Protein AF-A0A7R9SDV3-F1 (afdb_monomer_lite)

Radius of gyration: 21.52 Å; chains: 1; bounding box: 57×20×66 Å

Structure (mmCIF, N/CA/C/O backbone):
data_AF-A0A7R9SDV3-F1
#
_entry.id   AF-A0A7R9SDV3-F1
#
loop_
_atom_site.group_PDB
_atom_site.id
_atom_site.type_symbol
_atom_site.label_atom_id
_atom_site.label_alt_id
_atom_site.label_comp_id
_atom_site.label_asym_id
_atom_site.label_entity_id
_atom_site.label_seq_id
_atom_site.pdbx_PDB_ins_code
_atom_site.Cartn_x
_atom_site.Cartn_y
_atom_site.Cartn_z
_atom_site.occupancy
_atom_site.B_iso_or_equiv
_atom_site.auth_seq_id
_atom_site.auth_comp_id
_atom_site.auth_asym_id
_atom_site.auth_atom_id
_atom_site.pdbx_PDB_model_num
ATOM 1 N N . ASN A 1 1 ? 30.022 -2.820 -34.788 1.00 69.38 1 ASN A N 1
ATOM 2 C CA . ASN A 1 1 ? 29.763 -1.507 -34.168 1.00 69.38 1 ASN A CA 1
ATOM 3 C C . ASN A 1 1 ? 28.832 -0.742 -35.076 1.00 69.38 1 ASN A C 1
ATOM 5 O O . ASN A 1 1 ? 29.296 0.021 -35.910 1.00 69.38 1 ASN A O 1
ATOM 9 N N . ASP A 1 2 ? 27.548 -1.069 -34.976 1.00 92.38 2 ASP A N 1
ATOM 10 C CA . ASP A 1 2 ? 26.453 -0.383 -35.658 1.00 92.38 2 ASP A CA 1
ATOM 11 C C . ASP A 1 2 ? 26.005 0.764 -34.723 1.00 92.38 2 ASP A C 1
ATOM 13 O O . ASP A 1 2 ? 25.609 0.4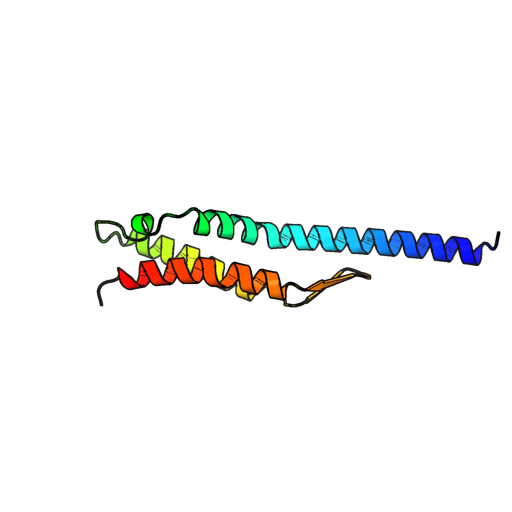77 -33.587 1.00 92.38 2 ASP A O 1
ATOM 17 N N . PRO A 1 3 ? 26.189 2.042 -35.108 1.00 92.50 3 PRO A N 1
ATOM 18 C CA . PRO A 1 3 ? 25.845 3.185 -34.263 1.00 92.50 3 PRO A CA 1
ATOM 19 C C . PRO A 1 3 ? 24.350 3.280 -33.954 1.00 92.50 3 PRO A C 1
ATOM 21 O O . PRO A 1 3 ? 23.989 3.676 -32.845 1.00 92.50 3 PRO A O 1
ATOM 24 N N . GLU A 1 4 ? 23.485 2.897 -34.897 1.00 94.94 4 GLU A N 1
ATOM 25 C CA . GLU A 1 4 ? 22.042 2.854 -34.677 1.00 94.94 4 GLU A CA 1
ATOM 26 C C . GLU A 1 4 ? 21.683 1.817 -33.608 1.00 94.94 4 GLU A C 1
ATOM 28 O O . GLU A 1 4 ? 20.914 2.114 -32.693 1.00 94.94 4 GLU A O 1
ATOM 33 N N . PHE A 1 5 ? 22.291 0.629 -33.660 1.00 95.44 5 PHE A N 1
ATOM 34 C CA . PHE A 1 5 ? 22.093 -0.407 -32.643 1.00 95.44 5 PHE A CA 1
ATOM 35 C C . PHE A 1 5 ? 22.520 0.061 -31.245 1.00 95.44 5 PHE A C 1
ATOM 37 O O . PHE A 1 5 ? 21.786 -0.142 -30.280 1.00 95.44 5 PHE A O 1
ATOM 44 N N . ILE A 1 6 ? 23.680 0.719 -31.133 1.00 96.12 6 ILE A N 1
ATOM 45 C CA . ILE A 1 6 ? 24.175 1.252 -29.852 1.00 96.12 6 ILE A CA 1
ATOM 46 C C . ILE A 1 6 ? 23.206 2.300 -29.296 1.00 96.12 6 ILE A C 1
ATOM 48 O O . ILE A 1 6 ? 22.827 2.215 -28.131 1.00 96.12 6 ILE A O 1
ATOM 52 N N . SER A 1 7 ? 22.744 3.230 -30.136 1.00 97.06 7 SER A N 1
ATOM 53 C CA . SER A 1 7 ? 21.808 4.273 -29.707 1.00 97.06 7 SER A CA 1
ATOM 54 C C . SER A 1 7 ? 20.474 3.700 -29.219 1.00 97.06 7 SER A C 1
ATOM 56 O O . SER A 1 7 ? 19.932 4.168 -28.220 1.00 97.06 7 SER A O 1
ATOM 58 N N . VAL A 1 8 ? 19.953 2.657 -29.874 1.00 96.94 8 VAL A N 1
ATOM 59 C CA . VAL A 1 8 ? 18.732 1.971 -29.419 1.00 96.94 8 VAL A CA 1
ATOM 60 C C . VAL A 1 8 ? 18.951 1.291 -28.066 1.00 96.94 8 VAL A C 1
ATOM 62 O O . VAL A 1 8 ? 18.075 1.359 -27.204 1.00 96.94 8 VAL A O 1
ATOM 65 N N . CYS A 1 9 ? 20.108 0.658 -27.848 1.00 96.75 9 CYS A N 1
ATOM 66 C CA . CYS A 1 9 ? 20.438 0.064 -26.553 1.00 96.75 9 CYS A CA 1
ATOM 67 C C . CYS A 1 9 ? 20.499 1.116 -25.437 1.00 96.75 9 CYS A C 1
ATOM 69 O O . CYS A 1 9 ? 19.936 0.888 -24.369 1.00 96.75 9 CYS A O 1
ATOM 71 N N . GLU A 1 10 ? 21.133 2.261 -25.689 1.00 96.94 10 GLU A N 1
ATOM 72 C CA . GLU A 1 10 ? 21.222 3.366 -24.725 1.00 96.94 10 GLU A CA 1
ATOM 73 C C . GLU A 1 10 ? 19.832 3.917 -24.371 1.00 96.94 10 GLU A C 1
ATOM 75 O O . GLU A 1 10 ? 19.498 4.025 -23.193 1.00 96.94 10 GLU A O 1
ATOM 80 N N . GLN A 1 11 ? 18.978 4.163 -25.370 1.00 96.38 11 GLN A N 1
ATOM 81 C CA . GLN A 1 11 ? 17.607 4.647 -25.154 1.00 96.38 11 GLN A CA 1
ATOM 82 C C . GLN A 1 11 ? 16.739 3.643 -24.388 1.00 96.38 11 GLN A C 1
ATOM 84 O O . GLN A 1 11 ? 15.895 4.029 -23.575 1.00 96.38 11 GLN A O 1
ATOM 89 N N . LEU A 1 12 ? 16.928 2.343 -24.636 1.00 96.44 12 LEU A N 1
ATOM 90 C CA . LEU A 1 12 ? 16.221 1.302 -23.896 1.00 96.44 12 LEU A CA 1
ATOM 91 C C . LEU A 1 12 ? 16.656 1.283 -22.427 1.00 96.44 12 LEU A C 1
ATOM 93 O O . LEU A 1 12 ? 15.802 1.174 -21.551 1.00 96.44 12 LEU A O 1
ATOM 97 N N . MET A 1 13 ? 17.959 1.405 -22.159 1.00 97.19 13 MET A N 1
ATOM 98 C CA . MET A 1 13 ? 18.480 1.481 -20.793 1.00 97.19 13 MET A CA 1
ATOM 99 C C . MET A 1 13 ? 17.928 2.703 -20.056 1.00 97.19 13 MET A C 1
ATOM 101 O O . MET A 1 13 ? 17.397 2.550 -18.959 1.00 97.19 13 MET A O 1
ATOM 105 N N . GLU A 1 14 ? 17.951 3.876 -20.688 1.00 96.81 14 GLU A N 1
ATOM 106 C CA . GLU A 1 14 ? 17.385 5.105 -20.121 1.00 96.81 14 GLU A CA 1
ATOM 107 C C . GLU A 1 14 ? 15.882 4.953 -19.832 1.00 96.81 14 GLU A C 1
ATOM 109 O O . GLU A 1 14 ? 15.406 5.298 -18.753 1.00 96.81 14 GLU A O 1
ATOM 114 N N . SER A 1 15 ? 15.126 4.349 -20.754 1.00 96.94 15 SER A N 1
ATOM 115 C CA . SER A 1 15 ? 13.688 4.112 -20.565 1.00 96.94 15 SER A CA 1
ATOM 116 C C . SER A 1 15 ? 13.395 3.177 -19.386 1.00 96.94 15 SER A C 1
ATOM 118 O O . SER A 1 15 ? 12.394 3.354 -18.690 1.00 96.94 15 SER A O 1
ATOM 120 N N . ILE A 1 16 ? 14.255 2.182 -19.151 1.00 96.94 16 ILE A N 1
ATOM 121 C CA . ILE A 1 16 ? 14.152 1.286 -17.994 1.00 96.94 16 ILE A CA 1
ATOM 122 C C . ILE A 1 16 ? 14.449 2.056 -16.701 1.00 96.94 16 ILE A C 1
ATOM 124 O O . ILE A 1 16 ? 13.694 1.927 -15.739 1.00 96.94 16 ILE A O 1
ATOM 128 N N . GLU A 1 17 ? 15.497 2.881 -16.672 1.00 97.25 17 GLU A N 1
ATOM 129 C CA . GLU A 1 17 ? 15.844 3.702 -15.502 1.00 97.25 17 GLU A CA 1
ATOM 130 C C . GLU A 1 17 ? 14.721 4.680 -15.128 1.00 97.25 17 GLU A C 1
ATOM 132 O O . GLU A 1 17 ? 14.359 4.801 -13.954 1.00 97.25 17 GLU A O 1
ATOM 137 N N . VAL A 1 18 ? 14.105 5.322 -16.124 1.00 96.88 1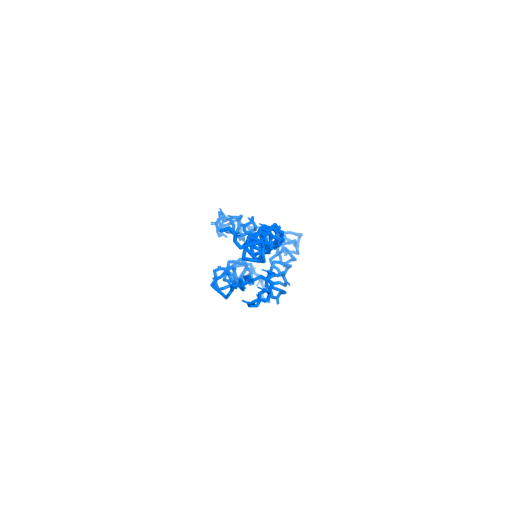8 VAL A N 1
ATOM 138 C CA . VAL A 1 18 ? 12.938 6.191 -15.919 1.00 96.88 18 VAL A CA 1
ATOM 139 C C . VAL A 1 18 ? 11.759 5.398 -15.357 1.00 96.88 18 VAL A C 1
ATOM 141 O O . VAL A 1 18 ? 11.146 5.829 -14.383 1.00 96.88 18 VAL A O 1
ATOM 144 N N . ALA A 1 19 ? 11.473 4.214 -15.905 1.00 97.62 19 ALA A N 1
ATOM 145 C CA . ALA A 1 19 ? 10.383 3.369 -15.426 1.00 97.62 19 ALA A CA 1
ATOM 146 C C . ALA A 1 19 ? 10.556 2.964 -13.948 1.00 97.62 19 ALA A C 1
ATOM 148 O O . ALA A 1 19 ? 9.595 3.013 -13.180 1.00 97.62 19 ALA A O 1
ATOM 149 N N . PHE A 1 20 ? 11.778 2.618 -13.525 1.00 97.44 20 PHE A N 1
ATOM 150 C CA . PHE A 1 20 ? 12.076 2.337 -12.115 1.00 97.44 20 PHE A CA 1
ATOM 151 C C . PHE A 1 20 ? 11.994 3.588 -11.233 1.00 97.44 20 PHE A C 1
ATOM 153 O O . PHE A 1 20 ? 11.481 3.514 -10.122 1.00 97.44 20 PHE A O 1
ATOM 160 N N . THR A 1 21 ? 12.416 4.747 -11.738 1.00 97.56 21 THR A N 1
ATOM 161 C CA . THR A 1 21 ? 12.284 6.018 -11.010 1.00 97.56 21 THR A CA 1
ATOM 162 C C . THR A 1 21 ? 10.814 6.370 -10.752 1.00 97.56 21 THR A C 1
ATOM 164 O O . THR A 1 21 ? 10.450 6.789 -9.653 1.00 97.56 21 THR A O 1
ATOM 167 N N . GLU A 1 22 ? 9.945 6.171 -11.747 1.00 97.19 22 GLU A N 1
ATOM 168 C CA . GLU A 1 22 ? 8.497 6.359 -11.597 1.00 97.19 22 GLU A CA 1
ATOM 169 C C . GLU A 1 22 ? 7.882 5.343 -10.625 1.00 97.19 22 GLU A C 1
ATOM 171 O O . GLU A 1 22 ? 7.032 5.707 -9.809 1.00 97.19 22 GLU A O 1
ATOM 176 N N . ALA A 1 23 ? 8.335 4.086 -10.674 1.00 96.75 23 ALA A N 1
ATOM 177 C CA . ALA A 1 23 ? 7.919 3.045 -9.740 1.00 96.75 23 ALA A CA 1
ATOM 178 C C . ALA A 1 23 ? 8.279 3.401 -8.290 1.00 96.75 23 ALA A C 1
ATOM 180 O O . ALA A 1 23 ? 7.431 3.305 -7.403 1.00 96.75 23 ALA A O 1
ATOM 181 N N . ASP A 1 24 ? 9.504 3.870 -8.046 1.00 96.62 24 ASP A N 1
ATOM 182 C CA . ASP A 1 24 ? 9.943 4.304 -6.719 1.00 96.62 24 ASP A CA 1
ATOM 183 C C . ASP A 1 24 ? 9.112 5.486 -6.217 1.00 96.62 24 ASP A C 1
ATOM 185 O O . ASP A 1 24 ? 8.681 5.497 -5.061 1.00 96.62 24 ASP A O 1
ATOM 189 N N . ALA A 1 25 ? 8.819 6.457 -7.086 1.00 96.56 25 ALA A N 1
ATOM 190 C CA . ALA A 1 25 ? 7.950 7.576 -6.741 1.00 96.56 25 ALA A CA 1
ATOM 191 C C . ALA A 1 25 ? 6.543 7.102 -6.341 1.00 96.56 25 ALA A C 1
ATOM 193 O O . ALA A 1 25 ? 6.008 7.574 -5.336 1.00 96.56 25 ALA A O 1
ATOM 194 N N . LEU A 1 26 ? 5.965 6.136 -7.067 1.00 95.38 26 LEU A N 1
ATOM 195 C CA . LEU A 1 26 ? 4.693 5.514 -6.696 1.00 95.38 26 LEU A CA 1
ATOM 196 C C . LEU A 1 26 ? 4.783 4.834 -5.325 1.00 95.38 26 LEU A C 1
ATOM 198 O O . LEU A 1 26 ? 3.914 5.069 -4.484 1.00 95.38 26 LEU A O 1
ATOM 202 N N . LEU A 1 27 ? 5.828 4.043 -5.066 1.00 93.31 27 LEU A N 1
ATOM 203 C CA . LEU A 1 27 ? 6.018 3.367 -3.777 1.00 93.31 27 LEU A CA 1
ATOM 204 C C . LEU A 1 27 ? 6.049 4.364 -2.611 1.00 93.31 27 LEU A C 1
ATOM 206 O O . LEU A 1 27 ? 5.398 4.128 -1.594 1.00 93.31 27 LEU A O 1
ATOM 210 N N . GLN A 1 28 ? 6.700 5.520 -2.778 1.00 95.94 28 GLN A N 1
ATOM 211 C CA . GLN A 1 28 ? 6.686 6.578 -1.759 1.00 95.94 28 GLN A CA 1
ATOM 212 C C . GLN A 1 28 ? 5.273 7.109 -1.471 1.00 95.94 28 GLN A C 1
ATOM 214 O O . GLN A 1 28 ? 4.974 7.480 -0.336 1.00 95.94 28 GLN A O 1
ATOM 219 N N . THR A 1 29 ? 4.377 7.130 -2.464 1.00 94.81 29 THR A N 1
ATOM 220 C CA . THR A 1 29 ? 2.975 7.524 -2.230 1.00 94.81 29 THR A CA 1
ATOM 221 C C . THR A 1 29 ? 2.178 6.475 -1.459 1.00 94.81 29 THR A C 1
ATOM 223 O O . THR A 1 29 ? 1.221 6.841 -0.779 1.00 94.81 29 THR A O 1
ATOM 226 N N . LEU A 1 30 ? 2.576 5.201 -1.537 1.00 94.75 30 LEU A N 1
ATOM 227 C CA . LEU A 1 30 ? 1.936 4.073 -0.854 1.00 94.75 30 LEU A CA 1
ATOM 228 C C . LEU A 1 30 ? 2.464 3.869 0.575 1.00 94.75 30 LEU A C 1
ATOM 230 O O . LEU A 1 30 ? 1.792 3.258 1.404 1.00 94.75 30 LEU A O 1
ATOM 234 N N . GLU A 1 31 ? 3.628 4.431 0.896 1.00 94.38 31 GLU A N 1
ATOM 235 C CA . GLU A 1 31 ? 4.296 4.285 2.191 1.00 94.38 31 GLU A CA 1
ATOM 236 C C . GLU A 1 31 ? 3.427 4.637 3.417 1.00 94.38 31 GLU A C 1
ATOM 238 O O . GLU A 1 31 ? 3.431 3.872 4.386 1.00 94.38 31 GLU A O 1
ATOM 243 N N . PRO A 1 32 ? 2.598 5.704 3.409 1.00 94.31 32 PRO A N 1
ATOM 244 C CA . PRO A 1 32 ? 1.696 5.981 4.528 1.00 94.31 32 PRO A CA 1
ATOM 245 C C . PRO A 1 32 ? 0.726 4.833 4.835 1.00 94.31 32 PRO A C 1
ATOM 247 O O . PRO A 1 32 ? 0.272 4.710 5.972 1.00 94.31 32 PRO A O 1
ATOM 250 N N . MET A 1 33 ? 0.403 4.000 3.838 1.00 94.75 33 MET A N 1
ATOM 251 C CA . MET A 1 33 ? -0.468 2.842 4.024 1.00 94.75 33 MET A CA 1
ATOM 252 C C . MET A 1 33 ? 0.219 1.686 4.726 1.00 94.75 33 MET A C 1
ATOM 254 O O . MET A 1 33 ? -0.381 1.070 5.604 1.00 94.75 33 MET A O 1
ATOM 258 N N . ARG A 1 34 ? 1.494 1.449 4.410 1.00 94.81 34 ARG A N 1
ATOM 259 C CA . ARG A 1 34 ? 2.324 0.500 5.153 1.00 94.81 34 ARG A CA 1
ATOM 260 C C . ARG A 1 34 ? 2.407 0.895 6.628 1.00 94.81 34 ARG A C 1
ATOM 262 O O . ARG A 1 34 ? 2.204 0.053 7.495 1.00 94.81 34 ARG A O 1
ATOM 269 N N . VAL A 1 35 ? 2.636 2.182 6.902 1.00 95.94 35 VAL A N 1
ATOM 270 C CA . VAL A 1 35 ? 2.750 2.704 8.273 1.00 95.94 35 VAL A CA 1
ATOM 271 C C . VAL A 1 35 ? 1.467 2.473 9.064 1.00 95.94 35 VAL A C 1
ATOM 273 O O . VAL A 1 35 ? 1.521 1.884 10.140 1.00 95.94 35 VAL A O 1
ATOM 276 N N . PHE A 1 36 ? 0.303 2.884 8.543 1.00 96.00 36 PHE A N 1
ATOM 2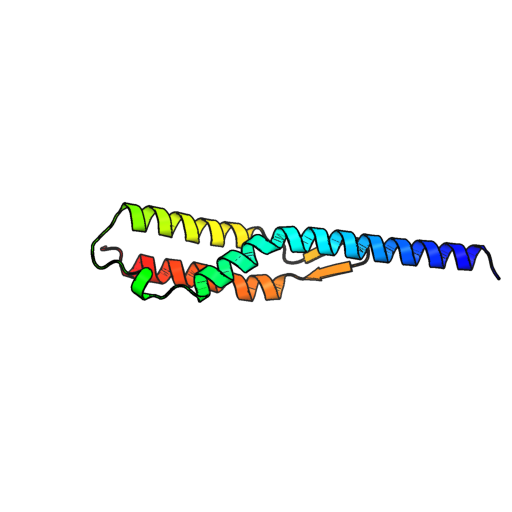77 C CA . PHE A 1 36 ? -0.927 2.676 9.308 1.00 96.00 36 PHE A CA 1
ATOM 278 C C . PHE A 1 36 ? -1.291 1.197 9.445 1.00 96.00 36 PHE A C 1
ATOM 280 O O . PHE A 1 36 ? -1.912 0.824 10.432 1.00 96.00 36 PHE A O 1
ATOM 287 N N . TYR A 1 37 ? -0.924 0.353 8.479 1.00 97.12 37 TYR A N 1
ATOM 288 C CA . TYR A 1 37 ? -1.151 -1.084 8.579 1.00 97.12 37 TYR A CA 1
ATOM 289 C C . TYR A 1 37 ? -0.361 -1.667 9.754 1.00 97.12 37 TYR A C 1
ATOM 291 O O . TYR A 1 37 ? -0.931 -2.353 10.595 1.00 97.12 37 TYR A O 1
ATOM 299 N N . GLU A 1 38 ? 0.922 -1.321 9.871 1.00 96.44 38 GLU A N 1
ATOM 300 C CA . GLU A 1 38 ? 1.762 -1.749 10.995 1.00 96.44 38 GLU A CA 1
ATOM 301 C C . GLU A 1 38 ? 1.230 -1.247 12.341 1.00 96.44 38 GLU A C 1
ATOM 303 O O . GLU A 1 38 ? 1.180 -2.014 13.301 1.00 96.44 38 GLU A O 1
ATOM 308 N N . GLU A 1 39 ? 0.782 0.010 12.411 1.00 96.25 39 GLU A N 1
ATOM 309 C CA . GLU A 1 39 ? 0.155 0.558 13.620 1.00 96.25 39 GLU A CA 1
ATOM 310 C C . GLU A 1 39 ? -1.103 -0.220 14.020 1.00 96.25 39 GLU A C 1
ATOM 312 O O . GLU A 1 39 ? -1.271 -0.583 15.184 1.00 96.25 39 GLU A O 1
ATOM 317 N N . ASN A 1 40 ? -1.993 -0.482 13.064 1.00 95.88 40 ASN A N 1
ATOM 318 C CA . ASN A 1 40 ? -3.254 -1.173 13.313 1.00 95.88 40 ASN A CA 1
ATOM 319 C C . ASN A 1 40 ? -3.030 -2.632 13.740 1.00 95.88 40 ASN A C 1
ATOM 321 O O . ASN A 1 40 ? -3.714 -3.131 14.634 1.00 95.88 40 ASN A O 1
ATOM 325 N N . GLU A 1 41 ? -2.067 -3.320 13.124 1.00 94.56 41 GLU A N 1
ATOM 326 C CA . GLU A 1 41 ? -1.724 -4.703 13.473 1.00 94.56 41 GLU A CA 1
ATOM 327 C C . GLU A 1 41 ? -1.008 -4.810 14.823 1.00 94.56 41 GLU A C 1
ATOM 329 O O . GLU A 1 41 ? -1.152 -5.816 15.515 1.00 94.56 41 GLU A O 1
ATOM 334 N N . ALA A 1 42 ? -0.289 -3.764 15.236 1.00 94.38 42 ALA A N 1
ATOM 335 C CA . ALA A 1 42 ? 0.299 -3.671 16.569 1.00 94.38 42 ALA A CA 1
ATOM 336 C C . ALA A 1 42 ? -0.703 -3.237 17.656 1.00 94.38 42 ALA A C 1
ATOM 338 O O . ALA A 1 42 ? -0.397 -3.372 18.840 1.00 94.38 42 ALA A O 1
ATOM 339 N N . THR A 1 43 ? -1.872 -2.709 17.278 1.00 92.62 43 THR A N 1
ATOM 340 C CA . THR A 1 43 ? -2.883 -2.221 18.227 1.00 92.62 43 THR A CA 1
ATOM 341 C C . THR A 1 43 ? -3.589 -3.397 18.903 1.00 92.62 43 THR A C 1
ATOM 343 O O . THR A 1 43 ? -4.214 -4.229 18.235 1.00 92.62 43 THR A O 1
ATOM 346 N N . ASP A 1 44 ? -3.530 -3.445 20.236 1.00 90.56 44 ASP A N 1
ATOM 347 C CA . ASP A 1 44 ? -4.271 -4.423 21.033 1.00 90.56 44 ASP A CA 1
ATOM 348 C C . ASP A 1 44 ? -5.782 -4.125 20.936 1.00 90.56 44 ASP A C 1
ATOM 350 O O . ASP A 1 44 ? -6.193 -2.987 21.182 1.00 90.56 44 ASP A O 1
ATOM 354 N N . PRO A 1 45 ? -6.637 -5.111 20.599 1.00 86.56 45 PRO A N 1
ATOM 355 C CA . PRO A 1 45 ? -8.089 -4.948 20.645 1.00 86.56 45 PRO A CA 1
ATOM 356 C C . PRO A 1 45 ? -8.613 -4.311 21.940 1.00 86.56 45 PRO A C 1
ATOM 358 O O . PRO A 1 45 ? -9.547 -3.517 21.876 1.00 86.56 45 PRO A O 1
ATOM 361 N N . ALA A 1 46 ? -7.990 -4.577 23.093 1.00 86.00 46 ALA A N 1
ATOM 362 C CA . ALA A 1 46 ? -8.388 -3.981 24.369 1.00 86.00 46 ALA A CA 1
ATOM 363 C C . ALA A 1 46 ? -8.190 -2.452 24.417 1.00 86.00 46 ALA A C 1
ATOM 365 O O . ALA A 1 46 ? -8.920 -1.757 25.120 1.00 86.00 46 ALA A O 1
ATOM 366 N N . GLU A 1 47 ? -7.244 -1.899 23.652 1.00 85.12 47 GLU A N 1
ATOM 367 C CA . GLU A 1 47 ? -7.048 -0.445 23.537 1.00 85.12 47 GLU A CA 1
ATOM 368 C C . GLU A 1 47 ? -8.156 0.227 22.715 1.00 85.12 47 GLU A C 1
ATOM 370 O O . GLU A 1 47 ? -8.392 1.429 22.848 1.00 85.12 47 GLU A O 1
ATOM 375 N N . LEU A 1 48 ? -8.858 -0.548 21.883 1.00 85.06 48 LEU A N 1
ATOM 376 C CA . LEU A 1 48 ? -10.016 -0.093 21.116 1.00 85.06 48 LEU A CA 1
ATOM 377 C C . LEU A 1 48 ? -11.326 -0.155 21.914 1.00 85.06 48 LEU A C 1
ATOM 379 O O . LEU A 1 48 ? -12.331 0.389 21.458 1.00 85.06 48 LEU A O 1
ATOM 383 N N . GLN A 1 49 ? -11.289 -0.758 23.107 1.00 82.94 49 GLN A N 1
ATOM 384 C CA . GLN A 1 49 ? -12.421 -0.956 24.010 1.00 82.94 49 GLN A CA 1
ATOM 385 C C . GLN A 1 49 ? -12.181 -0.207 25.334 1.00 82.94 49 GLN A C 1
ATOM 387 O O . GLN A 1 49 ? -11.829 -0.813 26.352 1.00 82.94 49 GLN A O 1
ATOM 392 N N . PRO A 1 50 ? -12.303 1.134 25.355 1.00 75.94 50 PRO A N 1
ATOM 393 C CA . PRO A 1 50 ? -12.029 1.903 26.560 1.00 75.94 50 PRO A CA 1
ATOM 394 C C . PRO A 1 50 ? -13.009 1.528 27.679 1.00 75.94 50 PRO A C 1
ATOM 396 O O . PRO A 1 50 ? -14.220 1.486 27.481 1.00 75.94 50 PRO A O 1
ATOM 399 N N . ALA A 1 51 ? -12.479 1.325 28.889 1.00 68.44 51 ALA A N 1
ATOM 400 C CA . ALA A 1 51 ? -13.263 0.927 30.064 1.00 68.44 51 ALA A CA 1
ATOM 401 C C . ALA A 1 51 ? -14.370 1.930 30.456 1.00 68.44 51 ALA A C 1
ATOM 403 O O . ALA A 1 51 ? -15.319 1.565 31.149 1.00 68.44 51 ALA A O 1
ATOM 404 N N . GLU A 1 52 ? -14.256 3.187 30.021 1.00 75.19 52 GLU A N 1
ATOM 405 C CA . GLU A 1 52 ? -15.283 4.217 30.170 1.00 75.19 52 GLU A CA 1
ATOM 406 C C . GLU A 1 52 ? -15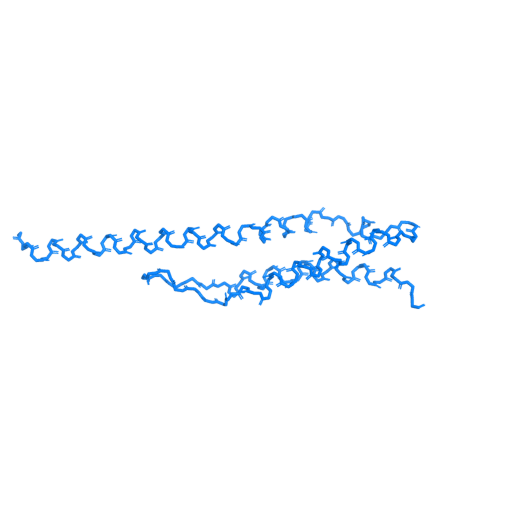.672 4.779 28.800 1.00 75.19 52 GLU A C 1
ATOM 408 O O . GLU A 1 52 ? -14.830 4.943 27.914 1.00 75.19 52 GLU A O 1
ATOM 413 N N . LEU A 1 53 ? -16.953 5.132 28.642 1.00 72.69 53 LEU A N 1
ATOM 414 C CA . LEU A 1 53 ? -17.475 5.763 27.430 1.00 72.69 53 LEU A CA 1
ATOM 415 C C . LEU A 1 53 ? -16.831 7.141 27.216 1.00 72.69 53 LEU A C 1
ATOM 417 O O . LEU A 1 53 ? -17.308 8.160 27.716 1.00 72.69 53 LEU A O 1
ATOM 421 N N . ASN A 1 54 ? -15.747 7.169 26.445 1.00 81.88 54 ASN A N 1
ATOM 422 C CA . ASN A 1 54 ? -15.014 8.377 26.097 1.00 81.88 54 ASN A CA 1
ATOM 423 C C . ASN A 1 54 ? -15.390 8.830 24.679 1.00 81.88 54 ASN A C 1
ATOM 425 O O . ASN A 1 54 ? -14.907 8.301 23.679 1.00 81.88 54 ASN A O 1
ATOM 429 N N . THR A 1 55 ? -16.263 9.832 24.581 1.00 83.25 55 THR A N 1
ATOM 430 C CA . THR A 1 55 ? -16.762 10.345 23.294 1.00 83.25 55 THR A CA 1
ATOM 431 C C . THR A 1 55 ? -15.667 10.947 22.414 1.00 83.25 55 THR A C 1
ATOM 433 O O . THR A 1 55 ? -15.755 10.858 21.188 1.00 83.25 55 THR A O 1
ATOM 436 N N . GLU A 1 56 ? -14.625 11.528 23.010 1.00 87.69 56 GLU A N 1
ATOM 437 C CA . GLU A 1 56 ? -13.478 12.065 22.277 1.00 87.69 56 GLU A CA 1
ATOM 438 C C . GLU A 1 56 ? -12.655 10.936 21.651 1.00 87.69 56 GLU A C 1
ATOM 440 O O . GLU A 1 56 ? -12.315 11.012 20.470 1.00 87.69 56 GLU A O 1
ATOM 445 N N . PHE A 1 57 ? -12.434 9.849 22.400 1.00 88.62 57 PHE A N 1
ATOM 446 C CA . PHE A 1 57 ? -11.805 8.636 21.882 1.00 88.62 57 PHE A CA 1
ATOM 447 C C . PHE A 1 57 ? -12.590 8.063 20.700 1.00 88.62 57 PHE A C 1
ATOM 449 O O . PHE A 1 57 ? -12.021 7.876 19.628 1.00 88.62 57 PHE A O 1
ATOM 456 N N . TYR A 1 58 ? -13.898 7.839 20.856 1.00 88.69 58 TYR A N 1
ATOM 457 C CA . TYR A 1 58 ? -14.720 7.272 19.784 1.00 88.69 58 TYR A CA 1
ATOM 458 C C . TYR A 1 58 ? -14.709 8.149 18.533 1.00 88.69 58 TYR A C 1
ATOM 460 O O . TYR A 1 58 ? -14.491 7.650 17.431 1.00 88.69 58 TYR A O 1
ATOM 468 N N . SER A 1 59 ? -14.879 9.464 18.695 1.00 89.69 59 SER A N 1
ATOM 469 C CA . SER A 1 59 ? -14.823 10.417 17.583 1.00 89.69 59 SER A CA 1
ATOM 470 C C . SER A 1 59 ? -13.470 10.367 16.862 1.00 89.69 59 SER A C 1
ATOM 472 O O . SER A 1 59 ? -13.420 10.263 15.633 1.00 89.69 59 SER A O 1
ATOM 474 N N . HIS A 1 60 ? -12.366 10.372 17.617 1.00 92.06 60 HIS A N 1
ATOM 475 C CA . HIS A 1 60 ? -11.019 10.318 17.057 1.00 92.06 60 HIS A CA 1
ATOM 476 C C . HIS A 1 60 ? -10.744 8.995 16.334 1.00 92.06 60 HIS A C 1
ATOM 478 O O . HIS A 1 60 ? -10.291 9.006 15.189 1.00 92.06 60 HIS A O 1
ATOM 484 N N . SER A 1 61 ? -11.045 7.865 16.972 1.00 92.00 61 SER A N 1
ATOM 485 C CA . SER A 1 61 ? -10.794 6.527 16.441 1.00 92.00 61 SER A CA 1
ATOM 486 C C . SER A 1 61 ? -11.640 6.250 15.196 1.00 92.00 61 SER A C 1
ATOM 488 O O . SER A 1 61 ? -11.096 5.856 14.164 1.00 92.00 61 SER A O 1
ATOM 490 N N . LEU A 1 62 ? -12.942 6.564 15.221 1.00 93.25 62 LEU A N 1
ATOM 491 C CA . LEU A 1 62 ? -13.808 6.444 14.042 1.00 93.25 62 LEU A CA 1
ATOM 492 C C . LEU A 1 62 ? -13.299 7.309 12.886 1.00 93.25 62 LEU A C 1
ATOM 494 O O . LEU A 1 62 ? -13.223 6.838 11.749 1.00 93.25 62 LEU A O 1
ATOM 498 N N . MET A 1 63 ? -12.896 8.554 13.162 1.00 95.19 63 MET A N 1
ATOM 499 C CA . MET A 1 63 ? -12.319 9.435 12.148 1.00 95.19 63 MET A CA 1
ATOM 500 C C . MET A 1 63 ? -11.005 8.871 11.584 1.00 95.19 63 MET A C 1
ATOM 502 O O . MET A 1 63 ? -10.823 8.879 10.363 1.00 95.19 63 MET A O 1
ATOM 506 N N . LYS A 1 64 ? -10.104 8.365 12.442 1.00 95.94 64 LYS A N 1
ATOM 507 C CA . LYS A 1 64 ? -8.815 7.767 12.054 1.00 95.94 64 LYS A CA 1
ATOM 508 C C . LYS A 1 64 ? -9.030 6.600 11.093 1.00 95.94 64 LYS A C 1
ATOM 510 O O . LYS A 1 64 ? -8.556 6.656 9.956 1.00 95.94 64 LYS A O 1
ATOM 515 N N . TYR A 1 65 ? -9.765 5.574 11.512 1.00 96.44 65 TYR A N 1
ATOM 516 C CA . TYR A 1 65 ? -9.902 4.348 10.725 1.00 96.44 65 TYR A CA 1
ATOM 517 C C . TYR A 1 65 ? -10.786 4.547 9.485 1.00 96.44 65 TYR A C 1
ATOM 519 O O . TYR A 1 65 ? -10.462 4.035 8.414 1.00 96.44 65 TYR A O 1
ATOM 527 N N . THR A 1 66 ? -11.815 5.404 9.547 1.00 96.00 66 THR A N 1
ATOM 528 C CA . THR A 1 66 ? -12.593 5.783 8.349 1.00 96.00 66 THR A CA 1
ATOM 529 C C . THR A 1 66 ? -11.721 6.501 7.316 1.00 96.00 66 THR A C 1
ATOM 531 O O . THR A 1 66 ? -11.836 6.258 6.113 1.00 96.00 66 THR A O 1
ATOM 534 N N . LYS A 1 67 ? -10.809 7.380 7.755 1.00 96.94 67 LYS A N 1
ATOM 535 C CA . LYS A 1 67 ? -9.854 8.039 6.855 1.00 96.94 67 LYS A CA 1
ATOM 536 C C . LYS A 1 67 ? -8.909 7.029 6.201 1.00 96.94 67 LYS A C 1
ATOM 538 O O . LYS A 1 67 ? -8.622 7.182 5.016 1.00 96.94 67 LYS A O 1
ATOM 543 N N . GLN A 1 68 ? -8.446 6.017 6.933 1.00 97.31 68 GLN A N 1
ATOM 544 C CA . GLN A 1 68 ? -7.604 4.951 6.381 1.00 97.31 68 GLN A CA 1
ATOM 545 C C . GLN A 1 68 ? -8.355 4.136 5.316 1.00 97.31 68 GLN A C 1
ATOM 547 O O . GLN A 1 68 ? -7.856 4.025 4.198 1.00 97.31 68 GLN A O 1
ATOM 552 N N . VAL A 1 69 ? -9.589 3.687 5.589 1.00 96.38 69 VAL A N 1
ATOM 553 C CA . VAL A 1 69 ? -10.447 3.004 4.594 1.00 96.38 69 VAL A CA 1
ATOM 554 C C . VAL A 1 69 ? -10.614 3.855 3.330 1.00 96.38 69 VAL A C 1
ATOM 556 O O . VAL A 1 69 ? -10.393 3.382 2.217 1.00 96.38 69 VAL A O 1
ATOM 559 N N . ASN A 1 70 ? -10.919 5.145 3.496 1.00 95.88 70 ASN A N 1
ATOM 560 C CA . ASN A 1 70 ? -11.055 6.088 2.381 1.00 95.88 70 ASN A CA 1
ATOM 561 C C . ASN A 1 70 ? -9.742 6.384 1.642 1.00 95.88 70 ASN A C 1
ATOM 563 O O . ASN A 1 70 ? -9.764 6.958 0.555 1.00 95.88 70 ASN A O 1
ATOM 567 N N . THR A 1 71 ? -8.598 6.096 2.256 1.00 95.81 71 THR A N 1
ATOM 568 C CA . THR A 1 71 ? -7.284 6.259 1.629 1.00 95.81 71 THR A CA 1
ATOM 569 C C . THR A 1 71 ? -6.968 5.030 0.784 1.00 95.81 71 THR A C 1
ATOM 571 O O . THR A 1 71 ? -6.585 5.190 -0.370 1.00 95.81 71 THR A O 1
ATOM 574 N N . ILE A 1 72 ? -7.228 3.826 1.305 1.00 96.06 72 ILE A N 1
ATOM 575 C CA . ILE A 1 72 ? -7.070 2.559 0.572 1.00 96.06 72 ILE A CA 1
ATOM 576 C C . ILE A 1 72 ? -7.980 2.523 -0.658 1.00 96.06 72 ILE A C 1
ATOM 578 O O . ILE A 1 72 ? -7.532 2.156 -1.738 1.00 96.06 72 ILE A O 1
ATOM 582 N N . SER A 1 73 ? -9.228 2.989 -0.542 1.00 94.69 73 SER A N 1
ATOM 583 C CA . SER A 1 73 ? -10.182 2.990 -1.663 1.00 94.69 73 SER A CA 1
ATOM 584 C C . SER A 1 73 ? -9.792 3.898 -2.836 1.00 94.69 73 SER A C 1
ATOM 586 O O . SER A 1 73 ? -10.398 3.818 -3.904 1.00 94.69 73 SER A O 1
ATOM 588 N N . LYS A 1 74 ? -8.794 4.772 -2.655 1.00 95.19 74 LYS A N 1
ATOM 589 C CA . LYS A 1 74 ? -8.244 5.627 -3.717 1.00 95.19 74 LYS A CA 1
ATOM 590 C C . LYS A 1 74 ? -7.067 4.987 -4.451 1.00 95.19 74 LYS A C 1
ATOM 592 O O . LYS A 1 74 ? -6.636 5.544 -5.461 1.00 95.19 74 LYS A O 1
ATOM 597 N N . ILE A 1 75 ? -6.539 3.868 -3.955 1.00 95.25 75 ILE A N 1
ATOM 598 C CA . ILE A 1 75 ? -5.476 3.123 -4.628 1.00 95.25 75 ILE A CA 1
ATOM 599 C C . ILE A 1 75 ? -6.068 2.506 -5.897 1.00 95.25 75 ILE A C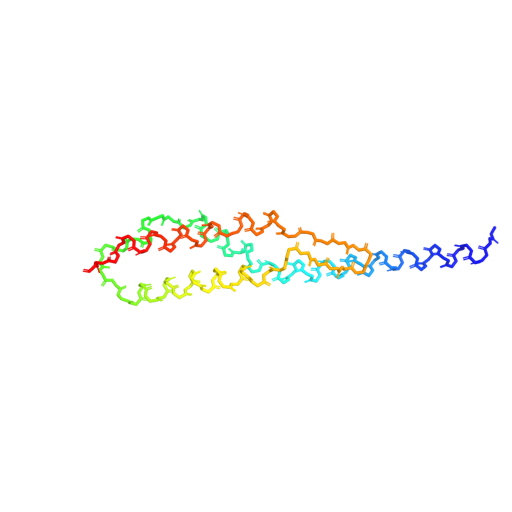 1
ATOM 601 O O . ILE A 1 75 ? -7.135 1.894 -5.876 1.00 95.25 75 ILE A O 1
ATOM 605 N N . GLN A 1 76 ? -5.383 2.691 -7.019 1.00 95.75 76 GLN A N 1
ATOM 606 C CA . GLN A 1 76 ? -5.756 2.062 -8.279 1.00 95.75 76 GLN A CA 1
ATOM 607 C C . GLN A 1 76 ? -5.220 0.632 -8.305 1.00 95.75 76 GLN A C 1
ATOM 609 O O . GLN A 1 76 ? -4.138 0.355 -7.796 1.00 95.75 76 GLN A O 1
ATOM 614 N N . ASN A 1 77 ? -5.946 -0.281 -8.947 1.00 96.25 77 ASN A N 1
ATOM 615 C CA . ASN A 1 77 ? -5.480 -1.661 -9.096 1.00 96.25 77 ASN A CA 1
ATOM 616 C C . ASN A 1 77 ? -4.180 -1.756 -9.902 1.00 96.25 77 ASN A C 1
ATOM 618 O O . ASN A 1 77 ? -3.422 -2.706 -9.711 1.00 96.25 77 ASN A O 1
ATOM 622 N N . GLU A 1 78 ? -3.943 -0.808 -10.812 1.00 96.81 78 GLU A N 1
ATOM 623 C CA . GLU A 1 78 ? -2.817 -0.823 -11.740 1.00 96.81 78 GLU A CA 1
ATOM 624 C C . GLU A 1 78 ? -2.293 0.595 -11.994 1.00 96.81 78 GLU A C 1
ATOM 626 O O . GLU A 1 78 ? -3.081 1.528 -12.170 1.00 96.81 78 GLU A O 1
ATOM 631 N N . TYR A 1 79 ? -0.968 0.7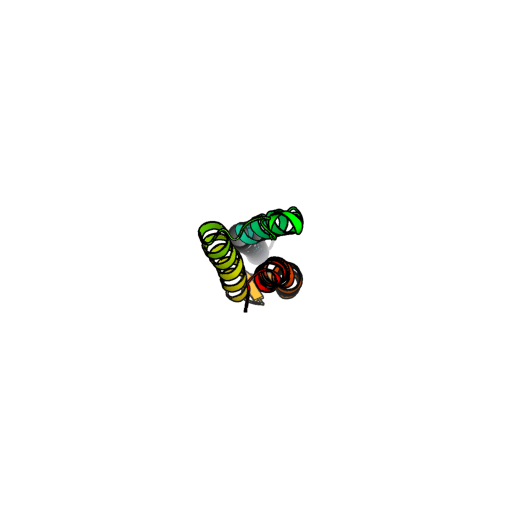36 -12.050 1.00 95.81 79 TYR A N 1
ATOM 632 C CA . TYR A 1 79 ? -0.264 1.974 -12.383 1.00 95.81 79 TYR A CA 1
ATOM 633 C C . TYR A 1 79 ? 0.730 1.722 -13.515 1.00 95.81 79 TYR A C 1
ATOM 635 O O . TYR A 1 79 ? 1.540 0.795 -13.447 1.00 95.81 79 TYR A O 1
ATOM 643 N N . GLN A 1 80 ? 0.683 2.565 -14.546 1.00 96.31 80 GLN A N 1
ATOM 644 C CA . GLN A 1 80 ? 1.682 2.570 -15.610 1.00 96.31 80 GLN A CA 1
ATOM 645 C C . GLN A 1 80 ? 2.864 3.448 -15.178 1.00 96.31 80 GLN A C 1
ATOM 647 O O . GLN A 1 80 ? 2.679 4.641 -14.948 1.00 96.31 80 GLN A O 1
ATOM 652 N N . CYS A 1 81 ? 4.056 2.859 -15.097 1.00 95.00 81 CYS A N 1
ATOM 653 C CA . CYS A 1 81 ? 5.313 3.531 -14.763 1.00 95.00 81 CYS A CA 1
ATOM 654 C C . CYS A 1 81 ? 6.297 3.308 -15.916 1.00 95.00 81 CYS A C 1
ATOM 656 O O . CYS A 1 81 ? 7.024 2.314 -15.945 1.00 95.00 81 CYS A O 1
ATOM 658 N N . GLY A 1 82 ? 6.250 4.172 -16.930 1.00 91.81 82 GLY A N 1
ATOM 659 C CA . GLY A 1 82 ? 6.977 3.997 -18.186 1.00 91.81 82 GLY A CA 1
ATOM 660 C C . GLY A 1 82 ? 6.720 2.628 -18.830 1.00 91.81 82 GLY A C 1
ATOM 661 O O . GLY A 1 82 ? 5.614 2.328 -19.287 1.00 91.81 82 GLY A O 1
ATOM 662 N N . LEU A 1 83 ? 7.763 1.793 -18.866 1.00 94.25 83 LEU A N 1
ATOM 663 C CA . LEU A 1 83 ? 7.732 0.429 -19.410 1.00 94.25 83 LEU A CA 1
ATOM 664 C C . LEU A 1 83 ? 7.195 -0.627 -18.426 1.00 94.25 83 LEU A C 1
ATOM 666 O O . LEU A 1 83 ? 7.006 -1.779 -18.817 1.00 94.25 83 LEU A O 1
ATOM 670 N N . LEU A 1 84 ? 6.966 -0.262 -17.164 1.00 95.44 84 LEU A N 1
ATOM 671 C CA . LEU A 1 84 ? 6.484 -1.153 -16.113 1.00 95.44 84 LEU A CA 1
ATOM 672 C C . LEU A 1 84 ? 4.985 -0.949 -15.866 1.00 95.44 84 LEU A C 1
ATOM 674 O O . LEU A 1 84 ? 4.470 0.167 -15.921 1.00 95.44 84 LEU A O 1
ATOM 678 N N . LEU A 1 85 ? 4.297 -2.044 -15.547 1.00 96.25 85 LEU A N 1
ATOM 679 C CA . LEU A 1 85 ? 2.932 -2.036 -15.029 1.00 96.25 85 LEU A CA 1
ATOM 680 C C . LEU A 1 85 ? 2.967 -2.594 -13.608 1.00 96.25 85 LEU A C 1
ATOM 682 O O . LEU A 1 85 ? 3.313 -3.759 -13.404 1.00 96.25 85 LEU A O 1
ATOM 686 N N . ILE A 1 86 ? 2.611 -1.768 -12.632 1.00 95.31 86 ILE A N 1
ATOM 687 C CA . ILE A 1 86 ? 2.573 -2.158 -11.223 1.00 95.31 86 ILE A CA 1
ATOM 688 C C . ILE A 1 86 ? 1.140 -2.514 -10.867 1.00 95.31 86 ILE A C 1
ATOM 690 O O . ILE A 1 86 ? 0.239 -1.698 -11.045 1.00 95.31 86 ILE A O 1
ATOM 694 N N . ARG A 1 87 ? 0.931 -3.729 -10.354 1.00 96.38 87 ARG A N 1
ATOM 695 C CA . ARG A 1 87 ? -0.375 -4.206 -9.890 1.00 96.38 87 ARG A CA 1
ATOM 696 C C . ARG A 1 87 ? -0.439 -4.106 -8.369 1.00 96.38 87 ARG A C 1
ATOM 698 O O . ARG A 1 87 ? 0.394 -4.685 -7.681 1.00 96.38 87 ARG A O 1
ATOM 705 N N . CYS A 1 88 ? -1.443 -3.404 -7.857 1.00 96.00 88 CYS A N 1
ATOM 706 C CA . CYS A 1 88 ? -1.655 -3.172 -6.427 1.00 96.00 88 CYS A CA 1
ATOM 707 C C . CYS A 1 88 ? -2.807 -3.999 -5.841 1.00 96.00 88 CYS A C 1
ATOM 709 O O . CYS A 1 88 ? -3.150 -3.799 -4.682 1.00 96.00 88 CYS A O 1
ATOM 711 N N . VAL A 1 89 ? -3.401 -4.920 -6.606 1.00 95.69 89 VAL A N 1
ATOM 712 C CA . VAL A 1 89 ? -4.537 -5.747 -6.153 1.00 95.69 89 VAL A CA 1
ATOM 713 C C . VAL A 1 89 ? -4.207 -6.474 -4.845 1.00 95.69 89 VAL A C 1
ATOM 715 O O . VAL A 1 89 ? -4.901 -6.278 -3.854 1.00 95.69 89 VAL A O 1
ATOM 718 N N . ASP A 1 90 ? -3.088 -7.199 -4.805 1.00 94.06 90 ASP A N 1
ATOM 719 C CA . ASP A 1 90 ? -2.664 -7.952 -3.617 1.00 94.06 90 ASP A CA 1
ATOM 720 C C . ASP A 1 90 ? -2.374 -7.025 -2.421 1.00 94.06 90 ASP A C 1
ATOM 722 O O . ASP A 1 90 ? -2.655 -7.361 -1.273 1.00 94.06 90 ASP A O 1
ATOM 726 N N . LEU A 1 91 ? -1.847 -5.821 -2.680 1.00 94.69 91 LEU A N 1
ATOM 727 C CA . LEU A 1 91 ? -1.618 -4.814 -1.643 1.00 94.69 91 LEU A CA 1
ATOM 728 C C . LEU A 1 91 ? -2.946 -4.331 -1.047 1.00 94.69 91 LEU A C 1
ATOM 730 O O . LEU A 1 91 ? -3.070 -4.238 0.170 1.00 94.69 91 LEU A O 1
ATOM 734 N N . ILE A 1 92 ? -3.937 -4.029 -1.889 1.00 95.81 92 ILE A N 1
ATOM 735 C CA . ILE A 1 92 ? -5.267 -3.596 -1.444 1.00 95.81 92 ILE A CA 1
ATOM 736 C C . ILE A 1 92 ? -5.921 -4.702 -0.609 1.00 95.81 92 ILE A C 1
ATOM 738 O O . ILE A 1 92 ? -6.427 -4.412 0.473 1.00 95.81 92 ILE A O 1
ATOM 742 N N . GLU A 1 93 ? -5.846 -5.957 -1.059 1.00 95.88 93 GLU A N 1
ATOM 743 C CA . GLU A 1 93 ? -6.395 -7.115 -0.341 1.00 95.88 93 GLU A CA 1
ATOM 744 C C . GLU A 1 93 ? -5.766 -7.310 1.047 1.00 95.88 93 GLU A C 1
ATOM 746 O O . GLU A 1 93 ? -6.463 -7.695 1.986 1.00 95.88 93 GLU A O 1
ATOM 751 N N . ILE A 1 94 ? -4.473 -7.005 1.203 1.00 95.88 94 ILE A N 1
ATOM 752 C CA . ILE A 1 94 ? -3.781 -7.046 2.500 1.00 95.88 94 ILE A CA 1
ATOM 753 C C . ILE A 1 94 ? -4.170 -5.852 3.381 1.00 95.88 94 ILE A C 1
ATOM 755 O O . ILE A 1 94 ? -4.394 -6.012 4.581 1.00 95.88 94 ILE A O 1
ATOM 759 N N . LEU A 1 95 ? -4.243 -4.647 2.811 1.00 96.62 95 LEU A N 1
ATOM 760 C CA . LEU A 1 95 ? -4.470 -3.418 3.574 1.00 96.62 95 LEU A CA 1
ATOM 761 C C . LEU A 1 95 ? -5.918 -3.267 4.044 1.00 96.62 95 LEU A C 1
ATOM 763 O O . LEU A 1 95 ? -6.148 -2.809 5.159 1.00 96.62 95 LEU A O 1
ATOM 767 N N . GLU A 1 96 ? -6.896 -3.593 3.196 1.00 95.19 96 GLU A N 1
ATOM 768 C CA . GLU A 1 96 ? -8.314 -3.281 3.410 1.00 95.19 96 GLU A CA 1
ATOM 769 C C . GLU A 1 96 ? -8.923 -3.896 4.690 1.00 95.19 96 GLU A C 1
ATOM 771 O O . GLU A 1 96 ? -9.681 -3.192 5.369 1.00 95.19 96 GLU A O 1
ATOM 776 N N . PRO A 1 97 ? -8.607 -5.147 5.082 1.00 96.69 97 PRO A N 1
ATOM 777 C CA . PRO A 1 97 ? -9.145 -5.746 6.303 1.00 96.69 97 PRO A CA 1
ATOM 778 C C . PRO A 1 97 ? -8.677 -5.054 7.588 1.00 96.69 97 PRO A C 1
ATOM 780 O O . PRO A 1 97 ? -9.433 -4.994 8.555 1.00 96.69 97 PRO A O 1
ATOM 783 N N . SER A 1 98 ? -7.457 -4.510 7.607 1.00 96.88 98 SER A N 1
ATOM 784 C CA . SER A 1 98 ? -6.825 -3.979 8.822 1.00 96.88 98 SER A CA 1
ATOM 785 C C . SER A 1 98 ? -7.617 -2.828 9.477 1.00 96.88 98 SER A C 1
ATOM 787 O O . SER A 1 98 ? -8.056 -2.983 10.618 1.00 96.88 98 SER A O 1
ATOM 789 N N . PRO A 1 99 ? -7.916 -1.702 8.795 1.00 96.50 99 PRO A N 1
ATOM 790 C CA . PRO A 1 99 ? -8.716 -0.634 9.392 1.00 96.50 99 PRO A CA 1
ATOM 791 C C . PRO A 1 99 ? -10.190 -1.016 9.583 1.00 96.50 99 PRO A C 1
ATOM 793 O O . PRO A 1 99 ? -10.845 -0.457 10.463 1.00 96.50 99 PRO A O 1
ATOM 796 N N . LYS A 1 100 ? -10.727 -1.957 8.790 1.00 95.56 100 LYS A N 1
ATOM 797 C CA . LYS A 1 100 ? -12.099 -2.462 8.970 1.00 95.56 100 LYS A CA 1
ATOM 798 C C . LYS A 1 100 ? -12.239 -3.219 10.286 1.00 95.56 100 LYS A C 1
ATOM 800 O O . LYS A 1 100 ? -13.153 -2.910 11.040 1.00 95.56 100 LYS A O 1
ATOM 805 N N . ARG A 1 101 ? -11.286 -4.102 10.605 1.00 95.19 101 ARG A N 1
ATOM 806 C CA . ARG A 1 101 ? -11.217 -4.798 11.899 1.00 95.19 101 ARG A CA 1
ATOM 807 C C . ARG A 1 101 ? -11.227 -3.807 13.062 1.00 95.19 101 ARG A C 1
ATOM 809 O O . ARG A 1 101 ? -11.976 -3.986 14.015 1.00 95.19 101 ARG A O 1
ATOM 816 N N . CYS A 1 102 ? -10.426 -2.743 12.979 1.00 94.38 102 CYS A N 1
ATOM 817 C CA . CYS A 1 102 ? -10.398 -1.717 14.021 1.00 94.38 102 CYS A CA 1
ATOM 818 C C . CYS A 1 102 ? -11.750 -0.997 14.169 1.00 94.38 102 CYS A C 1
ATOM 820 O O . CYS A 1 102 ? -12.189 -0.763 15.292 1.00 94.38 102 CYS A O 1
ATOM 822 N N . LEU A 1 103 ? -12.424 -0.664 13.060 1.00 93.62 103 LEU A N 1
ATOM 823 C CA . LEU A 1 103 ? -13.762 -0.058 13.091 1.00 93.62 103 LEU A CA 1
ATOM 824 C C . LEU A 1 103 ? -14.816 -0.995 13.680 1.00 93.62 103 LEU A C 1
ATOM 826 O O . LEU A 1 103 ? -15.655 -0.535 14.446 1.00 93.62 103 LEU A O 1
ATOM 830 N N . GLU A 1 104 ? -14.783 -2.278 13.325 1.00 92.44 104 GLU A N 1
ATOM 831 C CA . GLU A 1 104 ? -15.718 -3.288 13.829 1.00 92.44 104 GLU A CA 1
ATOM 832 C C . GLU A 1 104 ? -15.646 -3.390 15.356 1.00 92.44 104 GLU A C 1
ATOM 834 O O . GLU A 1 104 ? -16.675 -3.248 16.010 1.00 92.44 104 GLU A O 1
ATOM 839 N N . ILE A 1 105 ? -14.437 -3.493 15.923 1.00 91.44 105 ILE A N 1
ATOM 840 C CA . ILE A 1 105 ? -14.232 -3.527 17.382 1.00 91.44 105 ILE A CA 1
ATOM 841 C C . ILE A 1 105 ? -14.812 -2.270 18.047 1.00 91.44 105 ILE A C 1
ATOM 843 O O . ILE A 1 105 ? -15.518 -2.357 19.045 1.00 91.44 105 ILE A O 1
ATOM 847 N N . ILE A 1 106 ? -14.567 -1.089 17.474 1.00 89.56 106 ILE A N 1
ATOM 848 C CA . ILE A 1 106 ? -15.093 0.171 18.019 1.00 89.56 106 ILE A CA 1
ATOM 849 C C . ILE A 1 106 ? -16.625 0.217 17.944 1.00 89.56 106 ILE A C 1
ATOM 851 O O . ILE A 1 106 ? -17.271 0.747 18.846 1.00 89.56 106 ILE A O 1
ATOM 855 N N . HIS A 1 107 ? -17.215 -0.298 16.865 1.00 87.50 107 HIS A N 1
ATOM 856 C CA . HIS A 1 107 ? -18.663 -0.319 16.684 1.00 87.50 107 HIS A CA 1
ATOM 857 C C . HIS A 1 107 ? -19.372 -1.270 17.650 1.00 87.50 107 HIS A C 1
ATOM 859 O O . HIS A 1 107 ? -20.489 -0.958 18.055 1.00 87.50 107 HIS A O 1
ATOM 865 N N . GLU A 1 108 ? -18.742 -2.381 18.038 1.00 86.31 108 GLU A N 1
ATOM 866 C CA . GLU A 1 108 ? -19.284 -3.314 19.037 1.00 86.31 108 GLU A CA 1
ATOM 867 C C . GLU A 1 108 ? -19.416 -2.680 20.433 1.00 86.31 108 GLU A C 1
ATOM 869 O O . GLU A 1 108 ? -20.338 -3.019 21.174 1.00 86.31 108 GLU A O 1
ATOM 874 N N . GLU A 1 109 ? -18.559 -1.711 20.765 1.00 80.69 109 GLU A N 1
ATOM 875 C CA . GLU A 1 109 ? -18.569 -1.017 22.061 1.00 80.69 109 GLU A CA 1
ATOM 876 C C . GLU A 1 109 ? -19.540 0.168 22.139 1.00 80.69 109 GLU A C 1
ATOM 878 O O . GLU A 1 109 ? -19.828 0.680 23.227 1.00 80.69 109 GLU A O 1
ATOM 883 N N . LEU A 1 110 ? -20.054 0.646 21.002 1.00 78.12 110 LEU A N 1
ATOM 884 C CA . LEU A 1 110 ? -20.998 1.758 21.001 1.00 78.12 110 LEU A CA 1
ATOM 885 C C . LEU A 1 110 ? -22.377 1.268 21.476 1.00 78.12 110 LEU A C 1
ATOM 887 O O . LEU A 1 110 ? -22.966 0.390 20.841 1.00 78.12 110 LEU A O 1
ATOM 891 N N . PRO A 1 111 ? -22.943 1.840 22.555 1.00 66.69 111 PRO A N 1
ATOM 892 C CA . PRO A 1 111 ? -24.291 1.489 22.977 1.00 66.69 111 PRO A CA 1
ATOM 893 C C . PRO A 1 111 ? -25.299 1.895 21.890 1.00 66.69 111 PRO A C 1
ATOM 895 O O . PRO A 1 111 ? -25.275 3.039 21.426 1.00 66.69 111 PRO A O 1
ATOM 898 N N . MET A 1 112 ? -26.165 0.952 21.488 1.00 55.25 112 MET A N 1
ATOM 899 C CA . MET A 1 112 ? -27.329 1.219 20.625 1.00 55.25 112 MET A CA 1
ATOM 900 C C . MET A 1 112 ? -28.313 2.203 21.261 1.00 55.25 112 MET A C 1
ATOM 902 O O . MET A 1 112 ? -28.516 2.128 22.495 1.00 55.25 112 MET A O 1
#

Sequence (112 aa):
NDPEFISVCEQLMESIEVAFTEADALLQTLEPMRVFYEENEATDPAELQPAELNTEFYSHSLMKYTKQVNTISKIQNEYQCGLLLIRCVDLIEILEPSPKRCLEIIHEELPM

Secondary structure (DSSP, 8-state):
--HHHHHHHHHHHHHHHHHHHHHHHHHHHHHHHHHHHHHHHHS-GGGGS-SS--HHHHHHHHHHHHHHHHHHTT--SEEEETTEEEE-HHHHHHHTHHHHHHHHHHHHHS--

Foldseek 3Di:
DPVVVVVVVVVVVVLVVQLVVQVVVVVVVCVVLVVVLVVLVPDDLVVLQDPDPDPVSLVVLCVVLVVSLVSLVPDDQWDRRRVDIDGCPVVSVSRNVRSVVSVVSNVVNDDD

Organism: NCBI:txid509924

pLDDT: mean 92.41, std 7.37, range [55.25, 97.62]